Protein AF-A0A6I6MWJ4-F1 (afdb_monomer_lite)

Structure (mmCIF, N/CA/C/O backbone):
data_AF-A0A6I6MWJ4-F1
#
_entry.id   AF-A0A6I6MWJ4-F1
#
loop_
_atom_site.group_PDB
_atom_site.id
_atom_site.type_symbol
_atom_site.label_atom_id
_atom_site.label_alt_id
_atom_site.label_comp_id
_atom_site.label_asym_id
_atom_site.label_entity_id
_atom_site.label_seq_id
_atom_site.pdbx_PDB_ins_code
_atom_site.Cartn_x
_atom_site.Cartn_y
_atom_site.Cartn_z
_atom_site.occupancy
_atom_site.B_iso_or_equiv
_atom_site.auth_seq_id
_atom_site.auth_comp_id
_atom_site.auth_asym_id
_atom_site.auth_atom_id
_atom_site.pdbx_PDB_model_num
ATOM 1 N N . MET A 1 1 ? 14.927 8.716 -18.636 1.00 73.00 1 MET A N 1
ATOM 2 C CA . MET A 1 1 ? 14.806 9.466 -17.365 1.00 73.00 1 MET A CA 1
ATOM 3 C C . MET A 1 1 ? 13.409 9.232 -16.839 1.00 73.00 1 MET A C 1
ATOM 5 O O . MET A 1 1 ? 12.474 9.572 -17.544 1.00 73.00 1 MET A O 1
ATOM 9 N N . VAL A 1 2 ? 13.227 8.662 -15.643 1.00 84.75 2 VAL A N 1
ATOM 10 C CA . VAL A 1 2 ? 11.861 8.387 -15.170 1.00 84.75 2 VAL A CA 1
ATOM 11 C C . VAL A 1 2 ? 11.073 9.670 -14.893 1.00 84.75 2 VAL A C 1
ATOM 13 O O . VAL A 1 2 ? 11.580 10.610 -14.280 1.00 84.75 2 VAL A O 1
ATOM 16 N N . THR A 1 3 ? 9.834 9.711 -15.370 1.00 91.19 3 THR A N 1
ATOM 17 C CA . THR A 1 3 ? 8.901 10.824 -15.184 1.00 91.19 3 THR A CA 1
ATOM 18 C C . THR A 1 3 ? 8.075 10.645 -13.908 1.00 91.19 3 THR A C 1
ATOM 20 O O . THR A 1 3 ? 7.870 9.513 -13.474 1.00 91.19 3 THR A O 1
ATOM 23 N N . PRO A 1 4 ? 7.523 11.721 -13.323 1.00 95.06 4 PRO A N 1
ATOM 24 C CA . PRO A 1 4 ? 6.540 11.613 -12.244 1.00 95.06 4 PRO A CA 1
ATOM 25 C C . PRO A 1 4 ? 5.286 10.841 -12.668 1.00 95.06 4 PRO A C 1
ATOM 27 O O . PRO A 1 4 ? 4.930 10.839 -13.847 1.00 95.06 4 PRO A O 1
ATOM 30 N N . GLN A 1 5 ? 4.599 10.221 -11.705 1.00 95.81 5 GLN A N 1
ATOM 31 C CA . GLN A 1 5 ? 3.331 9.529 -11.951 1.00 95.81 5 GLN A CA 1
ATOM 32 C C . GLN A 1 5 ? 2.250 10.463 -12.517 1.00 95.81 5 GLN A C 1
ATOM 34 O O . GLN A 1 5 ? 2.212 11.658 -12.221 1.00 95.81 5 GLN A O 1
ATOM 39 N N . SER A 1 6 ? 1.336 9.892 -13.297 1.00 94.19 6 SER A N 1
ATOM 40 C CA . SER A 1 6 ? 0.247 10.618 -13.966 1.00 94.19 6 SER A CA 1
ATOM 41 C C . SER A 1 6 ? -0.902 11.023 -13.035 1.00 94.19 6 SER A C 1
ATOM 43 O O . SER A 1 6 ? -1.541 12.050 -13.257 1.00 94.19 6 SER A O 1
ATOM 45 N N . ALA A 1 7 ? -1.162 10.233 -11.993 1.00 96.00 7 ALA A N 1
ATOM 46 C CA . ALA A 1 7 ? -2.215 10.473 -11.012 1.00 96.00 7 ALA A CA 1
ATOM 47 C C . ALA A 1 7 ? -1.875 9.810 -9.673 1.00 96.00 7 A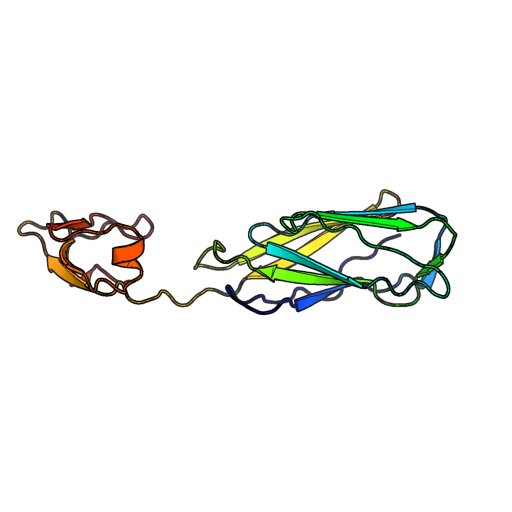LA A C 1
ATOM 49 O O . ALA A 1 7 ? -1.084 8.868 -9.626 1.00 96.00 7 ALA A O 1
ATOM 50 N N . VAL A 1 8 ? -2.492 10.290 -8.592 1.00 97.88 8 VAL A N 1
ATOM 51 C CA . VAL A 1 8 ? -2.413 9.698 -7.247 1.00 97.88 8 VAL A CA 1
ATOM 52 C C . VAL A 1 8 ? -3.710 8.920 -7.000 1.00 97.88 8 VAL A C 1
ATOM 54 O O . VAL A 1 8 ? -4.758 9.561 -6.921 1.00 97.88 8 VAL A O 1
ATOM 57 N N . PRO A 1 9 ? -3.691 7.576 -6.927 1.00 97.88 9 PRO A N 1
ATOM 58 C CA . PRO A 1 9 ? -4.905 6.803 -6.691 1.00 97.88 9 PRO A CA 1
ATOM 59 C C . PRO A 1 9 ? -5.294 6.795 -5.209 1.00 97.88 9 PRO A C 1
ATOM 61 O O . PRO A 1 9 ? -4.429 6.807 -4.332 1.00 97.88 9 PRO A O 1
ATOM 64 N N . ASP A 1 10 ? -6.595 6.691 -4.946 1.00 98.00 10 ASP A N 1
ATOM 65 C CA . ASP A 1 10 ? -7.143 6.454 -3.608 1.00 98.00 10 ASP A CA 1
ATOM 66 C C . ASP A 1 10 ? -7.285 4.952 -3.359 1.00 98.00 10 ASP A C 1
ATOM 68 O O . ASP A 1 10 ? -7.949 4.274 -4.135 1.00 98.00 10 ASP A O 1
ATOM 72 N N . LEU A 1 11 ? -6.693 4.411 -2.300 1.00 97.38 11 LEU A N 1
ATOM 73 C CA . LEU A 1 11 ? -6.720 2.997 -1.932 1.00 97.38 11 LEU A CA 1
ATOM 74 C C . LEU A 1 11 ? -7.662 2.765 -0.753 1.00 97.38 11 LEU A C 1
ATOM 76 O O . LEU A 1 11 ? -7.583 3.469 0.251 1.00 97.38 11 LEU A O 1
ATOM 80 N N . ASP A 1 12 ? -8.477 1.722 -0.850 1.00 94.12 12 ASP A N 1
ATOM 81 C CA . ASP A 1 12 ? -9.313 1.252 0.250 1.00 94.12 12 ASP A CA 1
ATOM 82 C C . ASP A 1 12 ? -8.507 0.287 1.139 1.00 94.12 12 ASP A C 1
ATOM 84 O O . ASP A 1 12 ? -7.708 -0.511 0.634 1.00 94.12 12 ASP A O 1
ATOM 88 N N . ALA A 1 13 ? -8.708 0.343 2.459 1.00 88.62 13 ALA A N 1
ATOM 89 C CA . ALA A 1 13 ? -8.036 -0.518 3.433 1.00 88.62 13 ALA A CA 1
ATOM 90 C C . ALA A 1 13 ? -9.065 -1.289 4.291 1.00 88.62 13 ALA A C 1
ATOM 92 O O . ALA A 1 13 ? -9.701 -0.683 5.153 1.00 88.62 13 ALA A O 1
ATOM 93 N N . PRO A 1 14 ? -9.235 -2.615 4.099 1.00 85.25 14 PRO A N 1
ATOM 94 C CA . PRO A 1 14 ? -8.678 -3.437 3.022 1.00 85.25 14 PRO A CA 1
ATOM 95 C C . PRO A 1 14 ? -9.365 -3.175 1.670 1.00 85.25 14 PRO A C 1
ATOM 97 O O . PRO A 1 14 ? -10.552 -2.865 1.611 1.00 85.25 14 PRO A O 1
ATOM 100 N N . GLY A 1 15 ? -8.636 -3.373 0.572 1.00 88.75 15 GLY A N 1
ATOM 101 C CA . GLY A 1 15 ? -9.147 -3.146 -0.779 1.00 88.75 15 GLY A CA 1
ATOM 102 C C . GLY A 1 15 ? -8.285 -3.784 -1.870 1.00 88.75 15 GLY A C 1
ATOM 103 O O . GLY A 1 15 ? -7.180 -4.267 -1.589 1.00 88.75 15 GLY A O 1
ATOM 104 N N . PRO A 1 16 ? -8.783 -3.825 -3.120 1.00 95.31 16 PRO A N 1
ATOM 105 C CA . PRO A 1 16 ? -8.006 -4.305 -4.255 1.00 95.31 16 PRO A CA 1
ATOM 106 C C . PRO A 1 16 ? -6.832 -3.363 -4.554 1.00 95.31 16 PRO A C 1
ATOM 108 O O . PRO A 1 16 ? -6.888 -2.165 -4.275 1.00 95.31 16 PRO A O 1
ATOM 111 N N . ALA A 1 17 ? -5.775 -3.903 -5.164 1.00 97.31 17 ALA A N 1
ATOM 112 C CA . ALA A 1 17 ? -4.672 -3.083 -5.645 1.00 97.31 17 ALA A CA 1
ATOM 113 C C . ALA A 1 17 ? -5.141 -2.135 -6.758 1.00 97.31 17 ALA A C 1
ATOM 115 O O . ALA A 1 17 ? -5.956 -2.520 -7.601 1.00 97.31 17 ALA A O 1
ATOM 116 N N . LYS A 1 18 ? -4.597 -0.916 -6.790 1.00 98.12 18 LYS A N 1
ATOM 117 C CA . LYS A 1 18 ? -4.850 0.060 -7.858 1.00 98.12 18 LYS A CA 1
ATOM 118 C C . LYS A 1 18 ? -3.554 0.402 -8.597 1.00 98.12 18 LYS A C 1
ATOM 120 O O . LYS A 1 18 ? -2.479 0.343 -7.993 1.00 98.12 18 LYS A O 1
ATOM 125 N N . PRO A 1 19 ? -3.642 0.715 -9.899 1.00 97.62 19 PRO A N 1
ATOM 126 C CA . PRO A 1 19 ? -2.477 1.057 -10.699 1.00 97.62 19 PRO A CA 1
ATOM 127 C C . PRO A 1 19 ? -1.959 2.457 -10.352 1.00 97.62 19 PRO A C 1
ATOM 129 O O . PRO A 1 19 ? -2.734 3.396 -10.167 1.00 97.62 19 PRO A O 1
ATOM 132 N N . VAL A 1 20 ? -0.637 2.595 -10.320 1.00 97.69 20 VAL A N 1
ATOM 133 C CA . VAL A 1 20 ? 0.076 3.872 -10.373 1.00 97.69 20 VAL A CA 1
ATOM 134 C C . VAL A 1 20 ? 0.890 3.892 -11.660 1.00 97.69 20 VAL A C 1
ATOM 136 O O . VAL A 1 20 ? 1.838 3.117 -11.813 1.00 97.69 20 VAL A O 1
ATOM 139 N N . ASP A 1 21 ? 0.494 4.764 -12.584 1.00 96.38 21 ASP A N 1
ATOM 140 C CA . ASP A 1 21 ? 1.066 4.830 -13.926 1.00 96.38 21 ASP A CA 1
ATOM 141 C C . ASP A 1 21 ? 2.117 5.930 -14.046 1.00 96.38 21 ASP A C 1
ATOM 143 O O . ASP A 1 21 ? 1.840 7.115 -13.822 1.00 96.38 21 ASP A O 1
ATOM 147 N N . PHE A 1 22 ? 3.304 5.532 -14.493 1.00 94.94 22 PHE A N 1
ATOM 148 C CA . PHE A 1 22 ? 4.407 6.410 -14.859 1.00 94.94 22 PHE A CA 1
ATOM 149 C C . PHE A 1 22 ? 4.433 6.557 -16.388 1.00 94.94 22 PHE A C 1
ATOM 151 O O . PHE A 1 22 ? 4.647 5.559 -17.087 1.00 94.94 22 PHE A O 1
ATOM 158 N N . PRO A 1 23 ? 4.160 7.761 -16.927 1.00 94.31 23 PRO A N 1
ATOM 159 C CA . PRO A 1 23 ? 4.054 7.980 -18.362 1.00 94.31 23 PRO A CA 1
ATOM 160 C C . PRO A 1 23 ? 5.409 7.808 -19.067 1.00 94.31 23 PRO A C 1
ATOM 162 O O . PRO A 1 23 ? 6.438 8.138 -18.501 1.00 94.31 23 PRO A O 1
ATOM 165 N N . PRO A 1 24 ? 5.430 7.322 -20.315 1.00 91.81 24 PRO A N 1
ATOM 166 C CA . PRO A 1 24 ? 6.672 7.151 -21.063 1.00 91.81 24 PRO A CA 1
ATOM 167 C C . PRO A 1 24 ? 7.336 8.486 -21.420 1.00 91.81 24 PRO A C 1
ATOM 169 O O . PRO A 1 24 ? 6.643 9.455 -21.734 1.00 91.81 24 PRO A O 1
ATOM 172 N N . ASP A 1 25 ? 8.670 8.512 -21.481 1.00 90.38 25 ASP A N 1
ATOM 173 C CA . ASP A 1 25 ? 9.444 9.667 -21.969 1.00 90.38 25 ASP A CA 1
ATOM 174 C C . ASP A 1 25 ? 9.706 9.646 -23.491 1.00 90.38 25 ASP A C 1
ATOM 176 O O . ASP A 1 25 ? 10.232 10.617 -24.036 1.00 90.38 25 ASP A O 1
ATOM 180 N N . GLN A 1 26 ? 9.287 8.580 -24.189 1.00 90.50 26 GLN A N 1
ATOM 181 C CA . GLN A 1 26 ? 9.455 8.373 -25.636 1.00 90.50 26 GLN A CA 1
ATOM 182 C C . GLN A 1 26 ? 10.923 8.286 -26.088 1.00 90.50 26 GLN A C 1
ATOM 184 O O . GLN A 1 26 ? 11.229 8.538 -27.258 1.00 90.50 26 GLN A O 1
ATOM 189 N N . GLN A 1 27 ? 11.839 7.916 -25.191 1.00 88.56 27 GLN A N 1
ATOM 190 C CA . GLN A 1 27 ? 13.268 7.823 -25.485 1.00 88.56 27 GLN A CA 1
ATOM 191 C C . GLN A 1 27 ? 13.786 6.378 -25.498 1.00 88.56 27 GLN A C 1
ATOM 193 O O . GLN A 1 27 ? 13.110 5.416 -25.115 1.00 88.56 27 GLN A O 1
ATOM 198 N N . TRP A 1 28 ? 15.000 6.227 -26.035 1.00 87.75 28 TRP A N 1
ATOM 199 C CA . TRP A 1 28 ? 15.776 4.993 -25.963 1.00 87.75 28 TRP A CA 1
ATOM 200 C C . TRP A 1 28 ? 16.694 5.032 -24.744 1.00 87.75 28 TRP A C 1
ATOM 202 O O . TRP A 1 28 ? 17.411 6.009 -24.533 1.00 87.75 28 TRP A O 1
ATOM 212 N N . HIS A 1 29 ? 16.722 3.928 -24.010 1.00 86.31 29 HIS A N 1
ATOM 213 C CA . HIS A 1 29 ? 17.480 3.752 -22.781 1.00 86.31 29 HIS A CA 1
ATOM 214 C C . HIS A 1 29 ? 18.440 2.576 -22.901 1.00 86.31 29 HIS A C 1
ATOM 216 O O . HIS A 1 29 ? 18.202 1.619 -23.643 1.00 86.31 29 HIS A O 1
ATOM 222 N N . GLY A 1 30 ? 19.549 2.656 -22.169 1.00 84.81 30 GLY A N 1
ATOM 223 C CA . GLY A 1 30 ? 20.484 1.546 -22.016 1.00 84.81 30 GLY A CA 1
ATOM 224 C C . GLY A 1 30 ? 19.961 0.473 -21.051 1.00 84.81 30 GLY A C 1
ATOM 225 O O . GLY A 1 30 ? 18.884 0.625 -20.475 1.00 84.81 30 GLY A O 1
ATOM 226 N N . PRO A 1 31 ? 20.724 -0.612 -20.844 1.00 85.94 31 PRO A N 1
ATOM 227 C CA . PRO A 1 31 ? 20.454 -1.535 -19.749 1.00 85.94 31 PRO A CA 1
ATOM 228 C C . PRO A 1 31 ? 20.513 -0.800 -18.406 1.00 85.94 31 PRO A C 1
ATOM 230 O O . PRO A 1 31 ? 21.222 0.198 -18.250 1.00 85.94 31 PRO A O 1
ATOM 233 N N . GLY A 1 32 ? 19.793 -1.307 -17.413 1.00 86.38 32 GLY A N 1
ATOM 234 C CA . GLY A 1 32 ? 19.694 -0.633 -16.130 1.00 86.38 32 GLY A CA 1
ATOM 235 C C . GLY A 1 32 ? 18.889 -1.407 -15.105 1.00 86.38 32 GLY A C 1
ATOM 236 O O . GLY A 1 32 ? 18.383 -2.495 -15.361 1.00 86.38 32 GLY A O 1
ATOM 237 N N . LYS A 1 33 ? 18.773 -0.813 -13.923 1.00 89.31 33 LYS A N 1
ATOM 238 C CA . LYS A 1 33 ? 17.993 -1.351 -12.817 1.00 89.31 33 LYS A CA 1
ATOM 239 C C . LYS A 1 33 ? 16.980 -0.318 -12.371 1.00 89.31 33 LYS A C 1
ATOM 241 O O . LYS A 1 33 ? 17.322 0.858 -12.226 1.00 89.31 33 LYS A O 1
ATOM 246 N N . VAL A 1 34 ? 15.765 -0.780 -12.109 1.00 92.00 34 VAL A N 1
ATOM 247 C CA . VAL A 1 34 ? 14.739 0.025 -11.454 1.00 92.00 34 VAL A CA 1
ATOM 248 C C . VAL A 1 34 ? 14.446 -0.553 -10.088 1.00 92.00 34 VAL A C 1
ATOM 250 O O . VAL A 1 34 ? 14.315 -1.766 -9.918 1.00 92.00 34 VAL A O 1
ATOM 253 N N . THR A 1 35 ? 14.374 0.331 -9.101 1.00 95.81 35 THR A N 1
ATOM 254 C CA . THR A 1 35 ? 14.051 -0.015 -7.720 1.00 95.81 35 THR A CA 1
ATOM 255 C C . THR A 1 35 ? 12.836 0.772 -7.277 1.00 95.81 35 THR A C 1
ATOM 257 O O . THR A 1 35 ? 12.802 1.992 -7.425 1.00 95.81 35 THR A O 1
ATOM 260 N N . ILE A 1 36 ? 11.863 0.077 -6.707 1.00 97.62 36 ILE A N 1
ATOM 261 C CA . ILE A 1 36 ? 10.595 0.632 -6.252 1.00 97.62 36 ILE A CA 1
ATOM 262 C C . ILE A 1 36 ? 10.488 0.369 -4.752 1.00 97.62 36 ILE A C 1
ATOM 264 O O . ILE A 1 36 ? 10.763 -0.743 -4.294 1.00 97.62 36 ILE A O 1
ATOM 268 N N . ARG A 1 37 ? 10.086 1.382 -3.989 1.00 98.62 37 ARG A N 1
ATOM 269 C CA . ARG A 1 37 ? 9.714 1.282 -2.577 1.00 98.62 37 ARG A CA 1
ATOM 270 C C . ARG A 1 37 ? 8.242 1.625 -2.440 1.00 98.62 37 ARG A C 1
ATOM 272 O O . ARG A 1 37 ? 7.822 2.683 -2.907 1.00 98.62 37 ARG A O 1
ATOM 279 N N . ALA A 1 38 ? 7.484 0.738 -1.810 1.00 98.06 38 ALA A N 1
ATOM 280 C CA . ALA A 1 38 ? 6.072 0.963 -1.550 1.00 98.06 38 ALA A CA 1
ATOM 281 C C . ALA A 1 38 ? 5.881 2.162 -0.596 1.00 98.06 38 ALA A C 1
ATOM 283 O O . ALA A 1 38 ? 6.710 2.362 0.299 1.00 98.06 38 ALA A O 1
ATOM 284 N N . PRO A 1 39 ? 4.803 2.950 -0.749 1.00 98.19 39 PRO A N 1
ATOM 285 C CA . PRO A 1 39 ? 4.355 3.877 0.285 1.00 98.19 39 PRO A CA 1
ATOM 286 C C . PRO A 1 39 ? 4.146 3.178 1.633 1.00 98.19 39 PRO A C 1
ATOM 288 O O . PRO A 1 39 ? 3.818 1.989 1.688 1.00 98.19 39 PRO A O 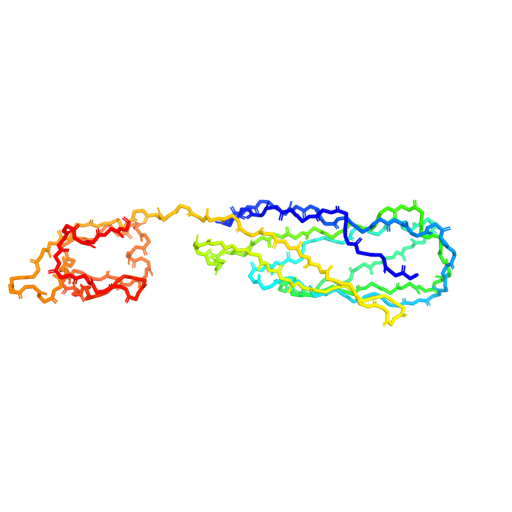1
ATOM 291 N N . GLN A 1 40 ? 4.273 3.924 2.730 1.00 96.56 40 GLN A N 1
ATOM 292 C CA . GLN A 1 40 ? 3.961 3.400 4.061 1.00 96.56 40 GLN A CA 1
ATOM 293 C C . GLN A 1 40 ? 2.515 2.870 4.123 1.00 96.56 40 GLN A C 1
ATOM 295 O O . GLN A 1 40 ? 1.623 3.441 3.499 1.00 96.56 40 GLN A O 1
ATOM 300 N N . TYR A 1 41 ? 2.297 1.784 4.875 1.00 96.56 41 TYR A N 1
ATOM 301 C CA . TYR A 1 41 ? 1.006 1.084 5.001 1.00 96.56 41 TYR A CA 1
ATOM 302 C C . TYR A 1 41 ? 0.462 0.486 3.699 1.00 96.56 41 TYR A C 1
ATOM 304 O O . TYR A 1 41 ? -0.737 0.234 3.570 1.00 96.56 41 TYR A O 1
ATOM 312 N N . THR A 1 42 ? 1.330 0.241 2.722 1.00 97.88 42 THR A N 1
ATOM 313 C CA . THR A 1 42 ? 0.947 -0.394 1.462 1.00 97.88 42 THR A CA 1
ATOM 314 C C . THR A 1 42 ? 1.896 -1.522 1.091 1.00 97.88 42 THR A C 1
ATOM 316 O O . THR A 1 42 ? 2.943 -1.711 1.715 1.00 97.88 42 THR A O 1
ATOM 319 N N . ARG A 1 43 ? 1.524 -2.277 0.059 1.00 98.00 43 ARG A N 1
ATOM 320 C CA . ARG A 1 43 ? 2.361 -3.300 -0.561 1.00 98.00 43 ARG A CA 1
ATOM 321 C C . ARG A 1 43 ? 2.226 -3.260 -2.076 1.00 98.00 43 ARG A C 1
ATOM 323 O O . ARG A 1 43 ? 1.131 -3.070 -2.615 1.00 98.00 43 ARG A O 1
ATOM 330 N N . ILE A 1 44 ? 3.340 -3.482 -2.758 1.00 98.19 44 ILE A N 1
ATOM 331 C CA . ILE A 1 44 ? 3.386 -3.719 -4.197 1.00 98.19 44 ILE A CA 1
ATOM 332 C C . ILE A 1 44 ? 2.922 -5.151 -4.440 1.00 98.19 44 ILE A C 1
ATOM 334 O O . ILE A 1 44 ? 3.422 -6.093 -3.831 1.00 98.19 44 ILE A O 1
ATOM 338 N N . THR A 1 45 ? 1.953 -5.306 -5.332 1.00 97.00 45 THR A N 1
ATOM 339 C CA . THR A 1 45 ? 1.357 -6.610 -5.664 1.00 97.00 45 THR A CA 1
ATOM 340 C C . THR A 1 45 ? 1.766 -7.094 -7.047 1.00 97.00 45 THR A C 1
ATOM 342 O O . THR A 1 45 ? 1.862 -8.295 -7.279 1.00 97.00 45 THR A O 1
ATOM 345 N N . GLN A 1 46 ? 2.042 -6.158 -7.953 1.00 95.50 46 GLN A N 1
ATOM 346 C CA . GLN A 1 46 ? 2.429 -6.433 -9.326 1.00 95.50 46 GLN A CA 1
ATOM 347 C C . GLN A 1 46 ? 3.184 -5.229 -9.890 1.00 95.50 46 GLN A C 1
ATOM 349 O O . GLN A 1 46 ? 2.911 -4.080 -9.534 1.00 95.50 46 GLN A O 1
ATOM 354 N N . VAL A 1 47 ? 4.132 -5.502 -10.781 1.00 93.94 47 VAL A N 1
ATOM 355 C CA . VAL A 1 47 ? 4.834 -4.487 -11.566 1.00 93.94 47 VAL A CA 1
ATOM 356 C C . VAL A 1 47 ? 4.706 -4.889 -13.024 1.00 93.94 47 VAL A C 1
ATOM 358 O O . VAL A 1 47 ? 5.265 -5.902 -13.443 1.00 93.94 47 VAL A O 1
ATOM 361 N N . ASP A 1 48 ? 3.960 -4.096 -13.784 1.00 89.69 48 ASP A N 1
ATOM 362 C CA . ASP A 1 48 ? 3.731 -4.330 -15.202 1.00 89.69 48 ASP A CA 1
ATOM 363 C C . ASP A 1 48 ? 4.705 -3.509 -16.028 1.00 89.69 48 ASP A C 1
ATOM 365 O O . ASP A 1 48 ? 4.549 -2.305 -16.257 1.00 89.69 48 ASP A O 1
ATOM 369 N N . TRP A 1 49 ? 5.720 -4.212 -16.513 1.00 81.25 49 TRP A N 1
ATOM 370 C CA . TRP A 1 49 ? 6.694 -3.681 -17.444 1.00 81.25 49 TRP A CA 1
ATOM 371 C C . TRP A 1 49 ? 6.444 -4.198 -18.845 1.00 81.25 49 TRP A C 1
ATOM 373 O O . TRP A 1 49 ? 6.727 -5.345 -19.192 1.00 81.25 49 TRP A O 1
ATOM 383 N N . ARG A 1 50 ? 5.931 -3.306 -19.690 1.00 73.31 50 ARG A N 1
ATOM 384 C CA . ARG A 1 50 ? 5.752 -3.573 -21.114 1.00 73.31 50 ARG A CA 1
ATOM 385 C C . ARG A 1 50 ? 7.073 -3.386 -21.858 1.00 73.31 50 ARG A C 1
ATOM 387 O O . ARG A 1 50 ? 7.263 -2.410 -22.579 1.00 73.31 50 ARG A O 1
ATOM 394 N N . CYS A 1 51 ? 7.981 -4.342 -21.689 1.00 66.25 51 CYS A N 1
ATOM 395 C CA . CYS A 1 51 ? 9.197 -4.452 -22.490 1.00 66.25 51 CYS A CA 1
ATOM 396 C C . CYS A 1 51 ? 8.889 -5.149 -23.825 1.00 66.25 51 CYS A C 1
ATOM 398 O O . CYS A 1 51 ? 8.371 -6.266 -23.856 1.00 66.25 51 CYS A O 1
ATOM 400 N N . ARG A 1 52 ? 9.203 -4.516 -24.962 1.00 60.28 52 ARG A N 1
ATOM 401 C CA . ARG A 1 52 ? 8.998 -5.135 -26.282 1.00 60.28 52 ARG A CA 1
ATOM 402 C C . ARG A 1 52 ? 10.042 -6.232 -26.518 1.00 60.28 52 ARG A C 1
ATOM 404 O O . ARG A 1 52 ? 11.219 -5.929 -26.657 1.00 60.28 52 ARG A O 1
ATOM 411 N N . GLY A 1 53 ? 9.602 -7.487 -26.632 1.00 55.44 53 GLY A N 1
ATOM 412 C CA . GLY A 1 53 ? 10.442 -8.602 -27.103 1.00 55.44 53 GLY A CA 1
ATOM 413 C C . GLY A 1 53 ? 11.536 -9.074 -26.136 1.00 55.44 53 GLY A C 1
ATOM 414 O O . GLY A 1 53 ? 12.370 -9.880 -26.535 1.00 55.44 53 GLY A O 1
ATOM 415 N N . LEU A 1 54 ? 11.531 -8.602 -24.884 1.00 61.31 54 LEU A N 1
ATOM 416 C CA . LEU A 1 54 ? 12.459 -9.008 -23.827 1.00 61.31 54 LEU A CA 1
ATOM 417 C C . LEU A 1 54 ? 11.675 -9.383 -22.567 1.00 61.31 54 LEU A C 1
ATOM 419 O O . LEU A 1 54 ? 10.689 -8.728 -22.228 1.00 61.31 54 LEU A O 1
ATOM 423 N N . ALA A 1 55 ? 12.130 -10.418 -21.862 1.00 61.78 55 ALA A N 1
ATOM 424 C CA . ALA A 1 55 ? 11.645 -10.710 -20.522 1.00 61.78 55 ALA A CA 1
ATOM 425 C C . ALA A 1 55 ? 12.244 -9.684 -19.552 1.00 61.78 55 ALA A C 1
ATOM 427 O O . ALA A 1 55 ? 13.462 -9.613 -19.403 1.00 61.78 55 ALA A O 1
ATOM 428 N N . CYS A 1 56 ? 11.387 -8.909 -18.893 1.00 71.88 56 CYS A N 1
ATOM 429 C CA . CYS A 1 56 ? 11.778 -7.998 -17.824 1.00 71.88 56 CYS A CA 1
ATOM 430 C C . CYS A 1 56 ? 11.145 -8.458 -16.501 1.00 71.88 56 CYS A C 1
ATOM 432 O O . CYS A 1 56 ? 10.126 -7.902 -16.085 1.00 71.88 56 CYS A O 1
ATOM 434 N N . PRO A 1 57 ? 11.667 -9.528 -15.877 1.00 76.56 57 PRO A N 1
ATOM 435 C CA . PRO A 1 57 ? 11.068 -10.078 -14.672 1.00 76.56 57 PRO A CA 1
ATOM 436 C C . PRO A 1 57 ? 11.242 -9.108 -13.502 1.00 76.56 57 PRO A C 1
ATOM 438 O O . PRO A 1 57 ? 12.363 -8.741 -13.147 1.00 76.56 57 PRO A O 1
ATOM 441 N N . ALA A 1 58 ? 10.127 -8.715 -12.892 1.00 88.75 58 ALA A N 1
ATOM 442 C CA . ALA A 1 58 ? 10.131 -7.993 -11.631 1.00 88.75 58 ALA A CA 1
ATOM 443 C C . ALA A 1 58 ? 10.256 -8.980 -10.467 1.00 88.75 58 ALA A C 1
ATOM 445 O O . ALA A 1 58 ? 9.512 -9.956 -10.385 1.00 88.75 58 ALA A O 1
ATOM 446 N N . ALA A 1 59 ? 11.177 -8.707 -9.550 1.00 94.50 59 ALA A N 1
ATOM 447 C CA . ALA A 1 59 ? 11.259 -9.376 -8.262 1.00 94.50 59 ALA A CA 1
ATOM 448 C C . ALA A 1 59 ? 10.604 -8.480 -7.211 1.00 94.50 59 ALA A C 1
ATOM 450 O O . ALA A 1 59 ? 11.083 -7.378 -6.951 1.00 94.50 59 ALA A O 1
ATOM 451 N N . ILE A 1 60 ? 9.505 -8.943 -6.622 1.00 97.06 60 ILE A N 1
ATOM 452 C CA . ILE A 1 60 ? 8.803 -8.252 -5.538 1.00 97.06 60 ILE A CA 1
ATOM 453 C C . ILE A 1 60 ? 9.206 -8.928 -4.225 1.00 97.06 60 ILE A C 1
ATOM 455 O O . ILE A 1 60 ? 9.234 -10.158 -4.145 1.00 97.06 60 ILE A O 1
ATOM 459 N N . ALA A 1 61 ? 9.553 -8.138 -3.210 1.00 97.56 61 ALA A N 1
ATOM 460 C CA . ALA A 1 61 ? 9.829 -8.657 -1.874 1.00 97.56 61 ALA A CA 1
ATOM 461 C C . ALA A 1 61 ? 8.602 -9.404 -1.324 1.00 97.56 61 ALA A C 1
ATOM 463 O O . ALA A 1 61 ? 7.469 -9.061 -1.648 1.00 97.56 61 ALA A O 1
ATOM 464 N N . ALA A 1 62 ? 8.808 -10.411 -0.473 1.00 96.50 62 ALA A N 1
ATOM 465 C CA . ALA A 1 62 ? 7.711 -11.239 0.040 1.00 96.50 62 ALA A CA 1
ATOM 466 C C . ALA A 1 62 ? 6.636 -10.434 0.803 1.00 96.50 62 ALA A C 1
ATOM 468 O O . ALA A 1 62 ? 5.468 -10.809 0.798 1.00 96.50 62 ALA A O 1
ATOM 469 N N . ASP A 1 63 ? 7.026 -9.322 1.429 1.00 95.56 63 ASP A N 1
ATOM 470 C CA . ASP A 1 63 ? 6.137 -8.380 2.120 1.00 95.56 63 ASP A CA 1
ATOM 471 C C . ASP A 1 63 ? 5.569 -7.279 1.197 1.00 95.56 63 ASP A C 1
ATOM 473 O O . ASP A 1 63 ? 4.771 -6.450 1.629 1.00 95.56 63 ASP A O 1
ATOM 477 N N . GLY A 1 64 ? 5.988 -7.244 -0.071 1.00 97.25 64 GLY A N 1
ATOM 478 C CA . GLY A 1 64 ? 5.637 -6.217 -1.050 1.00 97.25 64 GLY A CA 1
ATOM 479 C C . GLY A 1 64 ? 6.179 -4.820 -0.732 1.00 97.25 64 GLY A C 1
ATOM 480 O O . GLY A 1 64 ? 5.776 -3.857 -1.383 1.00 97.25 64 GLY A O 1
ATOM 481 N N . SER A 1 65 ? 7.098 -4.677 0.228 1.00 97.94 65 SER A N 1
ATOM 482 C CA . SER A 1 65 ? 7.689 -3.383 0.612 1.00 97.94 65 SER A CA 1
ATOM 483 C C . SER A 1 65 ? 8.560 -2.774 -0.490 1.00 97.94 65 SER A C 1
ATOM 485 O O . SER A 1 65 ? 8.786 -1.561 -0.540 1.00 97.94 65 SER A O 1
ATOM 487 N N . SER A 1 66 ? 9.071 -3.618 -1.384 1.00 98.06 66 SER A N 1
ATOM 488 C CA . SER A 1 66 ? 9.922 -3.208 -2.489 1.00 98.06 66 SER A CA 1
ATOM 489 C C . SER A 1 66 ? 9.784 -4.128 -3.692 1.00 98.06 66 SER A C 1
ATOM 491 O O . SER A 1 66 ? 9.381 -5.287 -3.578 1.00 98.06 66 SER A O 1
ATOM 493 N N . ALA A 1 67 ? 10.146 -3.595 -4.854 1.00 97.25 67 ALA A N 1
ATOM 494 C CA . ALA A 1 67 ? 10.309 -4.368 -6.069 1.00 97.25 67 ALA A CA 1
ATOM 495 C C . ALA A 1 67 ? 11.555 -3.908 -6.823 1.00 97.25 67 ALA A C 1
ATOM 497 O O . ALA A 1 67 ? 11.923 -2.730 -6.798 1.00 97.25 67 ALA A O 1
ATOM 498 N N . THR A 1 68 ? 12.209 -4.835 -7.505 1.00 95.00 68 THR A N 1
ATOM 499 C CA . THR A 1 68 ? 13.329 -4.541 -8.392 1.00 95.00 68 THR A CA 1
ATOM 500 C C . THR A 1 68 ? 13.091 -5.158 -9.740 1.00 95.00 68 THR A C 1
ATOM 502 O O . THR A 1 68 ? 12.585 -6.276 -9.831 1.00 95.00 68 THR A O 1
ATOM 505 N N . VAL A 1 69 ? 13.508 -4.459 -10.781 1.00 90.88 69 VAL A N 1
ATOM 506 C CA . VAL A 1 69 ? 13.422 -4.993 -12.126 1.00 90.88 69 VAL A CA 1
ATOM 507 C C . VAL A 1 69 ? 14.724 -4.690 -12.858 1.00 90.88 69 VAL A C 1
ATOM 509 O O . VAL A 1 69 ? 15.178 -3.542 -12.905 1.00 90.88 69 VAL A O 1
ATOM 512 N N . ASP A 1 70 ? 15.348 -5.747 -13.371 1.00 87.56 70 ASP A N 1
ATOM 513 C CA . ASP A 1 70 ? 16.651 -5.691 -14.026 1.00 87.56 70 ASP A CA 1
ATOM 514 C C . ASP A 1 70 ? 16.472 -5.751 -15.547 1.00 87.56 70 ASP A C 1
ATOM 516 O O . ASP A 1 70 ? 15.975 -6.734 -16.101 1.00 87.56 70 ASP A O 1
ATOM 520 N N . ILE A 1 71 ? 16.898 -4.693 -16.234 1.00 84.00 71 ILE A N 1
ATOM 521 C CA . ILE A 1 71 ? 16.834 -4.561 -17.688 1.00 84.00 71 ILE A CA 1
ATOM 522 C C . ILE A 1 71 ? 18.206 -4.903 -18.266 1.00 84.00 71 ILE A C 1
ATOM 524 O O . ILE A 1 71 ? 19.161 -4.138 -18.146 1.00 84.00 71 ILE A O 1
ATOM 528 N N . GLN A 1 72 ? 18.298 -6.058 -18.919 1.00 79.81 72 GLN A N 1
ATOM 529 C CA . GLN A 1 72 ? 19.563 -6.597 -19.435 1.00 79.81 72 GLN A CA 1
ATOM 530 C C . GLN A 1 72 ? 19.983 -6.005 -20.795 1.00 79.81 72 GLN A C 1
ATOM 532 O O . GLN A 1 72 ? 21.132 -6.157 -21.201 1.00 79.81 72 GLN A O 1
ATOM 537 N N . GLY A 1 73 ? 19.079 -5.326 -21.509 1.00 80.31 73 GLY A N 1
ATOM 538 C CA . GLY A 1 73 ? 19.331 -4.743 -22.832 1.00 80.31 73 GLY A CA 1
ATOM 539 C C . GLY A 1 73 ? 18.750 -3.338 -22.976 1.00 80.31 73 GLY A C 1
ATOM 540 O O . GLY A 1 73 ? 18.003 -2.878 -22.120 1.00 80.31 73 GLY A O 1
ATOM 541 N N . GLY A 1 74 ? 19.091 -2.645 -24.063 1.00 80.94 74 GLY A N 1
ATOM 542 C CA . GLY A 1 74 ? 18.474 -1.350 -24.344 1.00 80.94 74 GLY A CA 1
ATOM 543 C C . GLY A 1 74 ? 16.976 -1.483 -24.638 1.00 80.94 74 GLY A C 1
ATOM 544 O O . GLY A 1 74 ? 16.527 -2.510 -25.155 1.00 80.94 74 GLY A O 1
ATOM 545 N N . TYR A 1 75 ? 16.204 -0.454 -24.298 1.00 81.06 75 TYR A N 1
ATOM 546 C CA . TYR A 1 75 ? 14.748 -0.460 -24.424 1.00 81.06 75 TYR A CA 1
ATOM 547 C C . TYR A 1 75 ? 14.204 0.907 -24.843 1.00 81.06 75 TYR A C 1
ATOM 549 O O . TYR A 1 75 ? 14.768 1.948 -24.519 1.00 81.06 75 TYR A O 1
ATOM 557 N N . SER A 1 76 ? 13.071 0.900 -25.548 1.00 85.56 76 SER A N 1
ATOM 558 C CA . SER A 1 76 ? 12.277 2.107 -25.794 1.00 85.56 76 SER A CA 1
ATOM 559 C C . SER A 1 76 ? 11.198 2.228 -24.729 1.00 85.56 76 SER A C 1
ATOM 561 O O . SER A 1 76 ? 10.336 1.346 -24.631 1.00 85.56 76 SER A O 1
ATOM 563 N N . TRP A 1 77 ? 11.191 3.324 -23.976 1.00 87.06 77 TRP A N 1
ATOM 564 C CA . TRP A 1 77 ? 10.110 3.592 -23.036 1.00 87.06 77 TRP A CA 1
ATOM 565 C C . TRP A 1 77 ? 8.979 4.347 -23.734 1.00 87.06 77 TRP A C 1
ATOM 567 O O . TRP A 1 77 ? 8.939 5.571 -23.772 1.00 87.06 77 TRP A O 1
ATOM 577 N N . ILE A 1 78 ? 8.073 3.588 -24.353 1.00 87.69 78 ILE A N 1
ATOM 578 C CA . ILE A 1 78 ? 6.965 4.123 -25.172 1.00 87.69 78 ILE A CA 1
ATOM 579 C C . ILE A 1 78 ? 5.577 3.772 -24.624 1.00 87.69 78 ILE A C 1
ATOM 581 O O . ILE A 1 78 ? 4.573 4.291 -25.106 1.00 87.69 78 ILE A O 1
ATOM 585 N N . TRP A 1 79 ? 5.520 2.906 -23.609 1.00 87.19 79 TRP A N 1
ATOM 586 C CA . TRP A 1 79 ? 4.307 2.536 -22.882 1.00 87.19 79 TRP A CA 1
ATOM 587 C C . TRP A 1 79 ? 4.446 2.938 -21.416 1.00 87.19 79 TRP A C 1
ATOM 589 O O . TRP A 1 79 ? 5.561 2.864 -20.895 1.00 87.19 79 TRP A O 1
ATOM 599 N N . PRO A 1 80 ? 3.347 3.298 -20.734 1.00 90.75 80 PRO A N 1
ATOM 600 C CA . PRO A 1 80 ? 3.388 3.529 -19.301 1.00 90.75 80 PRO A CA 1
ATOM 601 C C . PRO A 1 80 ? 3.956 2.325 -18.553 1.00 90.75 80 PRO A C 1
ATOM 603 O O . PRO A 1 80 ? 3.710 1.170 -18.919 1.00 90.75 80 PRO A O 1
ATOM 606 N N . TRP A 1 81 ? 4.721 2.611 -17.509 1.00 91.50 81 TRP A N 1
ATOM 607 C CA . TRP A 1 81 ? 5.055 1.617 -16.499 1.00 91.50 81 TRP A CA 1
ATOM 608 C C . TRP A 1 81 ? 4.013 1.675 -15.397 1.00 91.50 81 TRP A C 1
ATOM 610 O O . TRP A 1 81 ? 3.731 2.757 -14.887 1.00 91.50 81 TRP A O 1
ATOM 620 N N . THR A 1 82 ? 3.480 0.520 -15.013 1.00 94.25 82 THR A N 1
ATOM 621 C CA . THR A 1 82 ? 2.396 0.446 -14.031 1.00 94.25 82 THR A CA 1
ATOM 622 C C . THR A 1 82 ? 2.853 -0.326 -12.801 1.00 94.25 82 THR A C 1
ATOM 624 O O . THR A 1 82 ? 3.328 -1.459 -12.903 1.00 94.25 82 THR A O 1
ATOM 627 N N . VAL A 1 83 ? 2.688 0.274 -11.624 1.00 96.44 83 VAL A N 1
ATOM 628 C CA . VAL A 1 83 ? 2.907 -0.380 -10.327 1.00 96.44 83 VAL A CA 1
ATOM 629 C C . VAL A 1 83 ? 1.556 -0.556 -9.647 1.00 96.44 83 VAL A C 1
ATOM 631 O O . VAL A 1 83 ? 0.857 0.426 -9.421 1.00 96.44 83 VAL A O 1
ATOM 634 N N . TYR A 1 84 ? 1.177 -1.785 -9.301 1.00 97.75 84 TYR A N 1
ATOM 635 C CA . TYR A 1 84 ? -0.074 -2.048 -8.587 1.00 97.75 84 TYR A CA 1
ATOM 636 C C . TYR A 1 84 ? 0.172 -2.067 -7.086 1.00 97.75 84 TYR A C 1
ATOM 638 O O . TYR A 1 84 ? 0.897 -2.926 -6.570 1.00 97.75 84 TYR A O 1
ATOM 646 N N . VAL A 1 85 ? -0.472 -1.141 -6.384 1.00 98.19 85 VAL A N 1
ATOM 647 C CA . VAL A 1 85 ? -0.304 -0.926 -4.946 1.00 98.19 85 VAL A CA 1
ATOM 648 C C . VAL A 1 85 ? -1.624 -1.200 -4.235 1.00 98.19 85 VAL A C 1
ATOM 650 O O . VAL A 1 85 ? -2.671 -0.720 -4.665 1.00 98.19 85 VAL A O 1
ATOM 653 N N . ALA A 1 86 ? -1.583 -1.968 -3.148 1.00 98.06 86 ALA A N 1
ATOM 654 C CA . ALA A 1 86 ? -2.720 -2.189 -2.257 1.00 98.06 86 ALA A CA 1
ATOM 655 C C . ALA A 1 86 ? -2.407 -1.650 -0.860 1.00 98.06 86 ALA A C 1
ATOM 657 O O . ALA A 1 86 ? -1.286 -1.821 -0.377 1.00 98.06 86 ALA A O 1
ATOM 658 N N . ALA A 1 87 ? -3.396 -1.055 -0.192 1.00 97.06 87 ALA A N 1
ATOM 659 C CA . ALA A 1 87 ? -3.266 -0.712 1.218 1.00 97.06 87 ALA A CA 1
ATOM 660 C C . ALA A 1 87 ? -3.242 -1.989 2.074 1.00 97.06 87 ALA A C 1
ATOM 662 O O . ALA A 1 87 ? -3.880 -3.003 1.755 1.00 97.06 87 ALA A O 1
ATOM 663 N N . ASN A 1 88 ? -2.463 -1.955 3.146 1.00 94.62 88 ASN A N 1
ATOM 664 C CA . ASN A 1 88 ? -2.387 -3.026 4.127 1.00 94.62 88 ASN A CA 1
ATOM 665 C C . ASN A 1 88 ? -3.526 -2.896 5.145 1.00 94.62 88 ASN A C 1
ATOM 667 O O . ASN A 1 88 ? -4.156 -1.849 5.279 1.00 94.62 88 ASN A O 1
ATOM 671 N N . THR A 1 89 ? -3.813 -3.982 5.859 1.00 89.06 89 THR A N 1
ATOM 672 C CA . THR A 1 89 ? -4.886 -4.021 6.866 1.00 89.06 89 THR A CA 1
ATOM 673 C C . THR A 1 89 ? -4.584 -3.184 8.108 1.00 89.06 89 THR A C 1
ATOM 675 O O . THR A 1 89 ? -5.495 -2.889 8.869 1.00 89.06 89 THR A O 1
ATOM 678 N N . ASP A 1 90 ? -3.321 -2.820 8.324 1.00 87.75 90 ASP A N 1
ATOM 679 C CA . ASP A 1 90 ? -2.843 -1.960 9.409 1.00 87.75 90 ASP A CA 1
ATOM 680 C C . ASP A 1 90 ? -2.790 -0.472 9.016 1.00 87.75 90 ASP A C 1
ATOM 682 O O . ASP A 1 90 ? -2.229 0.342 9.751 1.00 87.75 90 ASP A O 1
ATOM 686 N N . ALA A 1 91 ? -3.350 -0.099 7.860 1.00 90.44 91 ALA A N 1
ATOM 687 C CA . ALA A 1 91 ? -3.393 1.293 7.447 1.00 90.44 91 ALA A CA 1
ATOM 688 C C . ALA A 1 91 ? -4.200 2.159 8.439 1.00 90.44 91 ALA A C 1
ATOM 690 O O . ALA A 1 91 ? -5.224 1.708 8.960 1.00 90.44 91 ALA A O 1
ATOM 691 N N . PRO A 1 92 ? -3.778 3.414 8.699 1.00 89.25 92 PRO A N 1
ATOM 692 C CA . PRO A 1 92 ? -4.466 4.291 9.641 1.00 89.25 92 PRO A CA 1
ATOM 693 C C . PRO A 1 92 ? -5.930 4.523 9.258 1.00 89.25 92 PRO A C 1
ATOM 695 O O . PRO A 1 92 ? -6.221 4.868 8.114 1.00 89.25 92 PRO A O 1
ATOM 698 N N . LEU A 1 93 ? -6.842 4.441 10.236 1.00 86.50 93 LEU A N 1
ATOM 699 C CA . LEU A 1 93 ? -8.275 4.703 10.026 1.00 86.50 93 LEU A CA 1
ATOM 700 C C . LEU A 1 93 ? -8.547 6.099 9.459 1.00 86.50 93 LEU A C 1
ATOM 702 O O . LEU A 1 93 ? -9.443 6.261 8.639 1.00 86.50 93 LEU A O 1
ATOM 706 N N . ALA A 1 94 ? -7.754 7.099 9.851 1.00 87.94 94 ALA A N 1
ATOM 707 C CA . ALA A 1 94 ? -7.869 8.456 9.321 1.00 87.94 94 ALA A CA 1
ATOM 708 C C . ALA A 1 94 ? -7.525 8.559 7.821 1.00 87.94 94 ALA A C 1
ATOM 710 O O . ALA A 1 94 ? -7.809 9.584 7.204 1.00 87.94 94 ALA A O 1
ATOM 711 N N . GLY A 1 95 ? -6.912 7.527 7.235 1.00 93.56 95 GLY A N 1
ATOM 712 C CA . GLY A 1 95 ? -6.360 7.578 5.890 1.00 93.56 95 GLY A CA 1
ATOM 713 C C . GLY A 1 95 ? -5.209 8.581 5.782 1.00 93.56 95 GLY A C 1
ATOM 714 O O . GLY A 1 95 ? -4.545 8.916 6.766 1.00 93.56 95 GLY A O 1
ATOM 715 N N . GLY A 1 96 ? -4.963 9.060 4.567 1.00 96.38 96 GLY A N 1
ATOM 716 C CA . GLY A 1 96 ? -3.972 10.100 4.294 1.00 96.38 96 GLY A CA 1
ATOM 717 C C . GLY A 1 96 ? -3.185 9.857 3.015 1.00 96.38 96 GLY A C 1
ATOM 718 O O . GLY A 1 96 ? -3.372 8.853 2.333 1.00 96.38 96 GLY A O 1
ATOM 719 N N . ARG A 1 97 ? -2.292 10.792 2.687 1.00 97.75 97 ARG A N 1
ATOM 720 C CA . ARG A 1 97 ? -1.368 10.651 1.559 1.00 97.75 97 ARG A CA 1
ATOM 721 C C . ARG A 1 97 ? -0.056 10.043 2.032 1.00 97.75 97 ARG A C 1
ATOM 723 O O . ARG A 1 97 ? 0.538 10.532 2.991 1.00 97.75 97 ARG A O 1
ATOM 730 N N . PHE A 1 98 ? 0.408 9.024 1.320 1.00 98.06 98 PHE A N 1
ATOM 731 C CA . PHE A 1 98 ? 1.647 8.314 1.613 1.00 98.06 98 PHE A CA 1
ATOM 732 C C . PHE A 1 98 ? 2.530 8.257 0.372 1.00 98.06 98 PHE A C 1
ATOM 734 O O . PHE A 1 98 ? 2.042 8.077 -0.744 1.00 98.06 98 PHE A O 1
ATOM 741 N N . SER A 1 99 ? 3.837 8.379 0.592 1.00 98.06 99 SER A N 1
ATOM 742 C CA . SER A 1 99 ? 4.839 8.430 -0.469 1.00 98.06 99 SER A CA 1
ATOM 743 C C . SER A 1 99 ? 5.846 7.300 -0.313 1.00 98.06 99 SER A C 1
ATOM 745 O O . SER A 1 99 ? 6.447 7.119 0.745 1.00 98.06 99 SER A O 1
ATOM 747 N N . GLY A 1 100 ? 6.023 6.545 -1.388 1.00 98.19 100 GLY A N 1
ATOM 748 C CA . GL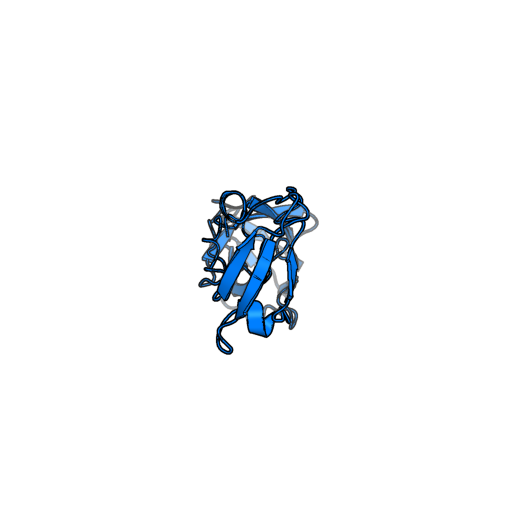Y A 1 100 ? 7.155 5.668 -1.639 1.00 98.19 100 GLY A CA 1
ATOM 749 C C . GLY A 1 100 ? 8.089 6.293 -2.673 1.00 98.19 100 GLY A C 1
ATOM 750 O O . GLY A 1 100 ? 8.128 7.513 -2.852 1.00 98.19 100 GLY A O 1
ATOM 751 N N . SER A 1 101 ? 8.831 5.460 -3.396 1.00 98.12 101 SER A N 1
ATOM 752 C CA . SER A 1 101 ? 9.709 5.946 -4.461 1.00 98.12 101 SER A CA 1
ATOM 753 C C . SER A 1 101 ? 9.854 4.964 -5.611 1.00 98.12 101 SER A C 1
ATOM 755 O O . SER A 1 101 ? 9.752 3.751 -5.438 1.00 98.12 101 SER A O 1
ATOM 757 N N . LEU A 1 102 ? 10.158 5.499 -6.788 1.00 97.00 102 LEU A N 1
ATOM 758 C CA . LEU A 1 102 ? 10.636 4.748 -7.937 1.00 97.00 102 LEU A CA 1
ATOM 759 C C . LEU A 1 102 ? 11.929 5.400 -8.426 1.00 97.00 102 LEU A C 1
ATOM 761 O O . LEU A 1 102 ? 11.962 6.594 -8.719 1.00 97.00 102 LEU A O 1
ATOM 765 N N . THR A 1 103 ? 12.996 4.610 -8.508 1.00 95.94 103 THR A N 1
ATOM 766 C CA . THR A 1 103 ? 14.309 5.050 -8.982 1.00 95.94 103 THR A CA 1
ATOM 767 C C . THR A 1 103 ? 14.697 4.290 -10.239 1.00 95.94 103 THR A C 1
ATOM 769 O O . THR A 1 103 ? 14.748 3.062 -10.217 1.00 95.94 103 THR A O 1
ATOM 772 N N . ALA A 1 104 ? 15.016 5.015 -11.309 1.00 91.62 104 ALA A N 1
ATOM 773 C CA . ALA A 1 104 ? 15.518 4.476 -12.569 1.00 91.62 104 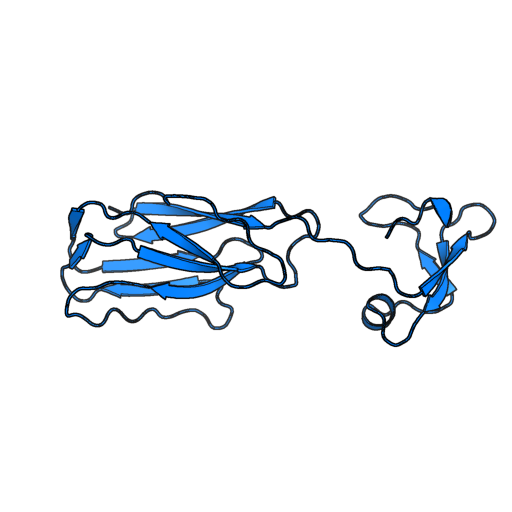ALA A CA 1
ATOM 774 C C . ALA A 1 104 ? 16.640 5.374 -13.098 1.00 91.62 104 ALA A C 1
ATOM 776 O O . ALA A 1 104 ? 16.511 6.596 -13.079 1.00 91.62 104 ALA A O 1
ATOM 777 N N . GLU A 1 105 ? 17.739 4.779 -13.570 1.00 88.69 105 GLU A N 1
ATOM 778 C CA . GLU A 1 105 ? 18.873 5.524 -14.157 1.00 88.69 105 GLU A CA 1
ATOM 779 C C . GLU A 1 105 ? 19.436 6.624 -13.228 1.00 88.69 105 GLU A C 1
ATOM 781 O O . GLU A 1 105 ? 19.872 7.680 -13.674 1.00 88.69 105 GLU A O 1
ATOM 786 N N . GLY A 1 106 ? 19.388 6.401 -11.909 1.00 89.62 106 GLY A N 1
ATOM 787 C CA . GLY A 1 106 ? 19.823 7.376 -10.900 1.00 89.62 106 GLY A CA 1
ATOM 788 C C . GLY A 1 106 ? 18.826 8.509 -10.618 1.00 89.62 106 GLY A C 1
ATOM 789 O O . GLY A 1 106 ? 19.049 9.295 -9.700 1.00 89.62 106 GLY A O 1
ATOM 790 N N . VAL A 1 107 ? 17.707 8.575 -11.340 1.00 93.25 107 VAL A N 1
ATOM 791 C CA . VAL A 1 107 ? 16.630 9.546 -11.114 1.00 93.25 107 VAL A CA 1
ATOM 792 C C . VAL A 1 107 ? 15.557 8.914 -10.241 1.00 93.25 107 VAL A C 1
ATOM 794 O O . VAL A 1 107 ? 15.117 7.800 -10.510 1.00 93.25 107 VAL A O 1
ATOM 797 N N . THR A 1 108 ? 15.143 9.622 -9.190 1.00 96.25 108 THR A N 1
ATOM 798 C CA . THR A 1 108 ? 14.106 9.165 -8.256 1.00 96.25 108 THR A CA 1
ATOM 799 C C . THR A 1 108 ? 12.888 10.067 -8.340 1.00 96.25 108 THR A C 1
ATOM 801 O O . THR A 1 108 ? 13.012 11.285 -8.225 1.00 96.25 108 THR A O 1
ATOM 804 N N . VAL A 1 109 ? 11.719 9.457 -8.499 1.00 97.00 109 VAL A N 1
ATOM 805 C CA . VAL A 1 109 ? 10.412 10.119 -8.460 1.00 97.00 109 VAL A CA 1
ATOM 806 C C . VAL A 1 109 ? 9.566 9.532 -7.329 1.00 97.00 109 VAL A C 1
ATOM 808 O O . VAL A 1 109 ? 9.783 8.377 -6.939 1.00 97.00 109 VAL A O 1
ATOM 811 N N . PRO A 1 110 ? 8.624 10.305 -6.767 1.00 97.81 110 PRO A N 1
ATOM 812 C CA . PRO A 1 110 ? 7.696 9.776 -5.779 1.00 97.81 110 PRO A CA 1
ATOM 813 C C . PRO A 1 110 ? 6.775 8.717 -6.398 1.00 97.81 110 PRO A C 1
ATOM 815 O O . PRO A 1 110 ? 6.415 8.793 -7.574 1.00 97.81 110 PRO A O 1
ATOM 818 N N . LEU A 1 111 ? 6.407 7.741 -5.571 1.00 98.19 111 LEU A N 1
ATOM 819 C CA . LEU A 1 111 ? 5.291 6.826 -5.794 1.00 98.19 111 LEU A CA 1
ATOM 820 C C . LEU A 1 111 ? 4.252 7.173 -4.728 1.00 98.19 111 LEU A C 1
ATOM 822 O O . LEU A 1 111 ? 4.371 6.726 -3.597 1.00 98.19 111 LEU A O 1
ATOM 826 N N . ASP A 1 112 ? 3.293 8.020 -5.056 1.00 98.50 112 ASP A N 1
ATOM 827 C CA . ASP A 1 112 ? 2.291 8.545 -4.139 1.00 98.50 112 ASP A CA 1
ATOM 828 C C . ASP A 1 112 ? 0.965 7.808 -4.282 1.00 98.50 112 ASP A C 1
ATOM 830 O O . ASP A 1 112 ? 0.500 7.537 -5.391 1.00 98.50 112 ASP A O 1
ATOM 834 N N . VAL A 1 113 ? 0.315 7.575 -3.149 1.00 98.31 113 VAL A N 1
ATOM 835 C CA . VAL A 1 113 ? -1.064 7.089 -3.068 1.00 98.31 113 VAL A CA 1
ATOM 836 C C . VAL A 1 113 ? -1.786 7.821 -1.9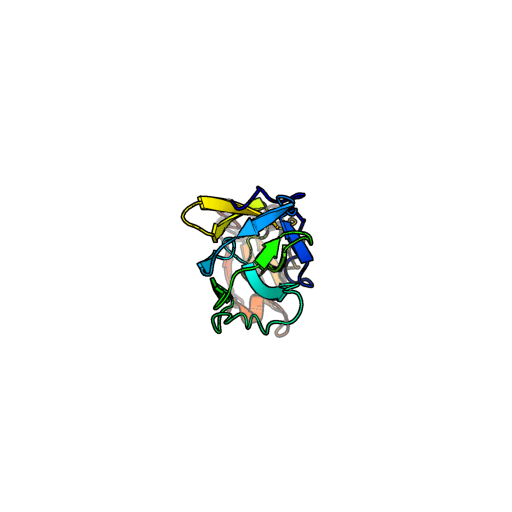45 1.00 98.31 113 VAL A C 1
ATOM 838 O O . VAL A 1 113 ? -1.162 8.278 -0.983 1.00 98.31 113 VAL A O 1
ATOM 841 N N . ASN A 1 114 ? -3.104 7.898 -2.038 1.00 98.31 114 ASN A N 1
ATOM 842 C CA . ASN A 1 114 ? -3.936 8.209 -0.888 1.00 98.31 114 ASN A CA 1
ATOM 843 C C . ASN A 1 114 ? -4.504 6.902 -0.342 1.00 98.31 114 ASN A C 1
ATOM 845 O O . ASN A 1 114 ? -4.838 6.005 -1.108 1.00 98.31 114 ASN A O 1
ATOM 849 N N . ILE A 1 115 ? -4.643 6.791 0.969 1.00 97.56 115 ILE A N 1
ATOM 850 C CA . ILE A 1 115 ? -5.473 5.774 1.609 1.00 97.56 115 ILE A CA 1
ATOM 851 C C . ILE A 1 115 ? -6.743 6.479 2.069 1.00 97.56 115 ILE A C 1
ATOM 853 O O . ILE A 1 115 ? -6.671 7.503 2.755 1.00 97.56 115 ILE A O 1
ATOM 857 N N . THR A 1 116 ? -7.898 5.964 1.660 1.00 95.81 116 THR A N 1
ATOM 858 C CA . THR A 1 116 ? -9.194 6.517 2.053 1.00 95.81 116 THR A CA 1
ATOM 859 C C . THR A 1 116 ? -9.408 6.322 3.551 1.00 95.81 116 THR A C 1
ATOM 861 O O . THR A 1 116 ? -9.086 5.241 4.053 1.00 95.81 116 THR A O 1
ATOM 864 N N . PRO A 1 117 ? -9.991 7.301 4.265 1.00 91.94 117 PRO A N 1
ATOM 865 C CA . PRO A 1 117 ? -10.417 7.082 5.637 1.00 91.94 117 PRO A CA 1
ATOM 866 C C . PRO A 1 117 ? -11.317 5.846 5.733 1.00 91.94 117 PRO A C 1
ATOM 868 O O . PRO A 1 117 ? -12.286 5.708 4.981 1.00 91.94 117 PRO A O 1
ATOM 871 N N . GLY A 1 118 ? -10.973 4.939 6.641 1.00 83.94 118 GLY A N 1
ATOM 872 C CA . GLY A 1 118 ? -11.785 3.771 6.942 1.00 83.94 118 GLY A CA 1
ATOM 873 C C . GLY A 1 118 ? -13.045 4.165 7.706 1.00 83.94 118 GLY A C 1
ATOM 874 O O . GLY A 1 118 ? -13.116 5.221 8.333 1.00 83.94 118 GLY A O 1
ATOM 875 N N . THR A 1 119 ? -14.049 3.292 7.689 1.00 77.81 119 THR A N 1
ATOM 876 C CA . THR A 1 119 ? -15.177 3.407 8.621 1.00 77.81 119 THR A CA 1
ATOM 877 C C . THR A 1 119 ? -14.815 2.649 9.896 1.00 77.81 119 THR A C 1
ATOM 879 O O . THR A 1 119 ? -14.546 1.448 9.797 1.00 77.81 119 THR A O 1
ATOM 882 N N . PRO A 1 120 ? -14.787 3.300 11.075 1.00 72.38 120 PRO A N 1
ATOM 883 C CA . PRO A 1 120 ? -14.633 2.594 12.339 1.00 72.38 120 PRO A CA 1
ATOM 884 C C . PRO A 1 120 ? -15.679 1.482 12.459 1.00 72.38 120 PRO A C 1
ATOM 886 O O . PRO A 1 120 ? -16.857 1.671 12.151 1.00 72.38 120 PRO A O 1
ATOM 889 N N . GLY A 1 121 ? -15.229 0.290 12.842 1.00 71.62 121 GLY A N 1
ATOM 890 C CA . GLY A 1 121 ? -16.135 -0.807 13.152 1.00 71.62 121 GLY A CA 1
ATOM 891 C C . GLY A 1 121 ? -16.760 -0.603 14.527 1.00 71.62 121 GLY A C 1
ATOM 892 O O . GLY A 1 121 ? -16.138 -0.025 15.411 1.00 71.62 121 GLY A O 1
ATOM 893 N N . ALA A 1 122 ? -17.955 -1.154 14.738 1.00 80.44 122 ALA A N 1
ATOM 894 C CA . ALA A 1 122 ? -18.557 -1.151 16.064 1.00 80.44 122 ALA A CA 1
ATOM 895 C C . ALA A 1 122 ? -17.655 -1.883 17.072 1.00 80.44 122 ALA A C 1
ATOM 897 O O . ALA A 1 122 ? -17.119 -2.954 16.772 1.00 80.44 122 ALA A O 1
ATOM 898 N N . PHE A 1 123 ? -17.569 -1.358 18.297 1.00 85.62 123 PHE A N 1
ATOM 899 C CA . PHE A 1 123 ? -16.838 -2.001 19.396 1.00 85.62 123 PHE A CA 1
ATOM 900 C C . PHE A 1 123 ? -17.261 -3.465 19.613 1.00 85.62 123 PHE A C 1
ATOM 902 O O . PHE A 1 123 ? -16.432 -4.308 19.929 1.00 85.62 123 PHE A O 1
ATOM 909 N N . GLY A 1 124 ? -18.540 -3.797 19.399 1.00 85.81 124 GLY A N 1
ATOM 910 C CA . GLY A 1 124 ? -19.038 -5.171 19.538 1.00 85.81 124 GLY A CA 1
ATOM 911 C C . GLY A 1 124 ? -19.214 -5.601 20.997 1.00 85.81 124 GLY A C 1
ATOM 912 O O . GLY A 1 124 ? -18.955 -6.742 21.367 1.00 85.81 124 GLY A O 1
ATOM 913 N N . GLY A 1 125 ? -19.660 -4.675 21.845 1.00 88.94 125 GLY A N 1
ATOM 914 C CA . GLY A 1 125 ? -19.921 -4.920 23.257 1.00 88.94 125 GLY A CA 1
ATOM 915 C C . GLY A 1 125 ? -20.870 -3.890 23.858 1.00 88.94 125 GLY A C 1
ATOM 916 O O . GLY A 1 125 ? -21.258 -2.919 23.209 1.00 88.94 125 GLY A O 1
ATOM 917 N N . VAL A 1 126 ? -21.233 -4.098 25.121 1.00 88.38 126 VAL A N 1
ATOM 918 C CA . VAL A 1 126 ? -22.003 -3.132 25.911 1.00 88.38 126 VAL A CA 1
ATOM 919 C C . VAL A 1 126 ? -21.057 -2.446 26.874 1.00 88.38 126 VAL A C 1
ATOM 921 O O . VAL A 1 126 ? -20.333 -3.104 27.624 1.00 88.38 126 VAL A O 1
ATOM 924 N N . THR A 1 127 ? -21.108 -1.122 26.909 1.00 90.81 127 THR A N 1
ATOM 925 C CA . THR A 1 127 ? -20.336 -0.317 27.848 1.00 90.81 127 THR A CA 1
ATOM 926 C C . THR A 1 127 ? -21.245 0.451 28.805 1.00 90.81 127 THR A C 1
ATOM 928 O O . THR A 1 127 ? -22.450 0.583 28.594 1.00 90.81 127 THR A O 1
ATOM 931 N N . GLY A 1 128 ? -20.691 0.934 29.914 1.00 90.00 128 GLY A N 1
ATOM 932 C CA . GLY A 1 128 ? -21.399 1.854 30.797 1.00 90.00 128 GLY A CA 1
ATOM 933 C C . GLY A 1 128 ? -20.455 2.755 31.576 1.00 90.00 128 GLY A C 1
ATOM 934 O O . GLY A 1 128 ? -19.325 2.381 31.867 1.00 90.00 128 GLY A O 1
ATOM 935 N N . THR A 1 129 ? -20.932 3.939 31.942 1.00 91.88 129 THR A N 1
ATOM 936 C CA . THR A 1 129 ? -20.155 4.920 32.710 1.00 91.88 129 THR A CA 1
ATOM 937 C C . THR A 1 129 ? -19.710 4.363 34.063 1.00 91.88 129 THR A C 1
ATOM 939 O O . THR A 1 129 ? -20.515 3.792 34.807 1.00 91.88 129 THR A O 1
ATOM 942 N N . VAL A 1 130 ? -18.433 4.558 34.399 1.00 91.81 130 VAL A N 1
ATOM 943 C CA . VAL A 1 130 ? -17.921 4.347 35.757 1.00 91.81 130 VAL A CA 1
ATOM 944 C C . VAL A 1 130 ? -18.420 5.491 36.650 1.00 91.81 130 VAL A C 1
ATOM 946 O O . VAL A 1 130 ? -18.232 6.659 36.297 1.00 91.81 130 VAL A O 1
ATOM 949 N N . PRO A 1 131 ? -19.045 5.203 37.808 1.00 85.50 131 PRO A N 1
ATOM 950 C CA . PRO A 1 131 ? -19.469 6.241 38.744 1.00 85.50 131 PRO A CA 1
ATOM 951 C C . PRO A 1 131 ? -18.314 7.184 39.112 1.00 85.50 131 PRO A C 1
ATOM 953 O O . PRO A 1 131 ? -17.209 6.728 39.389 1.00 85.50 131 PRO A O 1
ATOM 956 N N . GLY A 1 132 ? -18.566 8.495 39.103 1.00 81.38 132 GLY A N 1
ATOM 957 C CA . GLY A 1 132 ? -17.543 9.513 39.383 1.00 81.38 132 GLY A CA 1
ATOM 958 C C . GLY A 1 132 ? -16.702 9.953 38.176 1.00 81.38 132 GLY A C 1
ATOM 959 O O . GLY A 1 132 ? -15.798 10.760 38.352 1.00 81.38 132 GLY A O 1
ATOM 960 N N . GLY A 1 133 ? -16.995 9.471 36.960 1.00 78.94 133 GLY A N 1
ATOM 961 C CA . GLY A 1 133 ? -16.362 9.966 35.727 1.00 78.94 133 GLY A CA 1
ATOM 962 C C . GLY A 1 133 ? -14.990 9.359 35.417 1.00 78.94 133 GLY A C 1
ATOM 963 O O . GLY A 1 133 ? -14.253 9.896 34.597 1.00 78.94 133 GLY A O 1
ATOM 964 N N . GLY A 1 134 ? -14.648 8.234 36.054 1.00 87.00 134 GLY A N 1
ATOM 965 C CA . GLY A 1 134 ? -13.359 7.546 35.897 1.00 87.00 134 GLY A CA 1
ATOM 966 C C . GLY A 1 134 ? -13.202 6.726 34.612 1.00 87.00 134 GLY A C 1
ATOM 967 O O . GLY A 1 134 ? -12.277 5.924 34.529 1.00 87.00 134 GLY A O 1
ATOM 968 N N . GLY A 1 135 ? -14.114 6.876 33.648 1.00 91.81 135 GLY A N 1
ATOM 969 C CA . GLY A 1 135 ? -14.062 6.190 32.362 1.00 91.81 135 GLY A CA 1
ATOM 970 C C . GLY A 1 135 ? -15.308 5.382 32.030 1.00 91.81 135 GLY A C 1
ATOM 971 O O . GLY A 1 135 ? -16.392 5.566 32.597 1.00 91.81 135 GLY A O 1
ATOM 972 N N . VAL A 1 136 ? -15.138 4.467 31.085 1.00 93.88 136 VAL A N 1
ATOM 973 C CA . VAL A 1 136 ? -16.197 3.623 30.537 1.00 93.88 136 VAL A CA 1
ATOM 974 C C . VAL A 1 136 ? -15.861 2.170 30.799 1.00 93.88 136 VAL A C 1
ATOM 976 O O . VAL A 1 136 ? -14.852 1.656 30.333 1.00 93.88 136 VAL A O 1
ATOM 979 N N . ARG A 1 137 ? -16.710 1.502 31.578 1.00 94.50 137 ARG A N 1
ATOM 980 C CA . ARG A 1 137 ? -16.550 0.093 31.910 1.00 94.50 137 ARG A CA 1
ATOM 981 C C . ARG A 1 137 ? -17.161 -0.777 30.825 1.00 94.50 137 ARG A C 1
ATOM 983 O O . ARG A 1 137 ? -18.341 -0.619 30.498 1.00 94.50 137 ARG A O 1
ATOM 990 N N . VAL A 1 138 ? -16.399 -1.750 30.355 1.00 94.44 138 VAL A N 1
ATOM 991 C CA . VAL A 1 138 ? -16.898 -2.840 29.519 1.00 94.44 138 VAL A CA 1
ATOM 992 C C . VAL A 1 138 ? -17.797 -3.744 30.365 1.00 94.44 138 VAL A C 1
ATOM 994 O O . VAL A 1 138 ? -17.368 -4.294 31.379 1.00 94.44 138 VAL A O 1
ATOM 997 N N . ARG A 1 139 ? -19.069 -3.884 29.984 1.00 93.94 139 ARG A N 1
ATOM 998 C CA . ARG A 1 139 ? -20.063 -4.716 30.690 1.00 93.94 139 ARG A CA 1
ATOM 999 C C . ARG A 1 139 ? -20.281 -6.061 30.019 1.00 93.94 139 ARG A C 1
ATOM 1001 O O . ARG A 1 139 ? -20.545 -7.044 30.700 1.00 93.94 139 ARG A O 1
ATOM 1008 N N . LEU A 1 140 ? -20.200 -6.077 28.697 1.00 92.94 140 LEU A N 1
ATOM 1009 C CA . LEU A 1 140 ? -20.345 -7.266 27.875 1.00 92.94 140 LEU A CA 1
ATOM 1010 C C . LEU A 1 140 ? -19.472 -7.104 26.637 1.00 92.94 140 LEU A C 1
ATOM 1012 O O . LEU A 1 140 ? -19.349 -5.997 26.116 1.00 92.94 140 LEU A O 1
ATOM 1016 N N . ILE A 1 141 ? -18.912 -8.210 26.172 1.00 95.12 141 ILE A N 1
ATOM 1017 C CA . ILE A 1 141 ? -18.195 -8.314 24.907 1.00 95.12 141 ILE A CA 1
ATOM 1018 C C . ILE A 1 141 ? -18.838 -9.454 24.130 1.00 95.12 141 ILE A C 1
ATOM 1020 O O . ILE A 1 141 ? -19.031 -10.537 24.685 1.00 95.12 141 ILE A O 1
ATOM 1024 N N . ASP A 1 142 ? -19.189 -9.205 22.871 1.00 93.50 142 ASP A N 1
ATOM 1025 C CA . ASP A 1 142 ? -19.529 -10.276 21.942 1.00 93.50 142 ASP A CA 1
ATOM 1026 C C . ASP A 1 142 ? -18.244 -11.069 21.637 1.00 93.50 142 ASP A C 1
ATOM 1028 O O . ASP A 1 142 ? -17.281 -10.471 21.144 1.00 93.50 142 ASP A O 1
ATOM 1032 N N . PRO A 1 143 ? -18.187 -12.387 21.912 1.00 92.94 143 PRO A N 1
ATOM 1033 C CA . PRO A 1 143 ? -17.002 -13.206 21.661 1.00 92.94 143 PRO A CA 1
ATOM 1034 C C . PRO A 1 143 ? -16.516 -13.206 20.205 1.00 92.94 143 PRO A C 1
ATOM 1036 O O . PRO A 1 143 ? -15.348 -13.504 19.967 1.00 92.94 143 PRO A O 1
ATOM 1039 N N . ALA A 1 144 ? -17.384 -12.893 19.237 1.00 91.19 144 ALA A N 1
ATOM 1040 C CA . ALA A 1 144 ? -17.028 -12.814 17.819 1.00 91.19 144 ALA A CA 1
ATOM 1041 C C . ALA A 1 144 ? -16.577 -11.407 17.372 1.00 91.19 144 ALA A C 1
ATOM 1043 O O . ALA A 1 144 ? -16.291 -11.201 16.193 1.00 91.19 144 ALA A O 1
ATOM 1044 N N . SER A 1 145 ? -16.533 -10.427 18.282 1.00 89.56 145 SER A N 1
ATOM 1045 C CA . SER A 1 145 ? -16.204 -9.036 17.955 1.00 89.56 145 SER A CA 1
ATOM 1046 C C . SER A 1 145 ? -14.705 -8.757 17.825 1.00 89.56 145 SER A C 1
ATOM 1048 O O . SER A 1 145 ? -13.855 -9.442 18.398 1.00 89.56 145 SER A O 1
ATOM 1050 N N . ASN A 1 146 ? -14.386 -7.646 17.153 1.00 84.06 146 ASN A N 1
ATOM 1051 C CA . ASN A 1 146 ? -13.031 -7.096 17.120 1.00 84.06 146 ASN A CA 1
ATOM 1052 C C . ASN A 1 146 ? -12.523 -6.724 18.523 1.00 84.06 146 ASN A C 1
ATOM 1054 O O . ASN A 1 146 ? -11.335 -6.888 18.787 1.00 84.06 146 ASN A O 1
ATOM 1058 N N . ALA A 1 147 ? -13.393 -6.273 19.438 1.00 89.38 147 ALA A N 1
ATOM 1059 C CA . ALA A 1 147 ? -12.985 -5.999 20.815 1.00 89.38 147 ALA A CA 1
ATOM 1060 C C . ALA A 1 147 ? -12.559 -7.276 21.556 1.00 89.38 147 ALA A C 1
ATOM 1062 O O . ALA A 1 147 ? -11.537 -7.258 22.240 1.00 89.38 147 ALA A O 1
ATOM 1063 N N . ALA A 1 148 ? -13.273 -8.395 21.376 1.00 91.62 148 ALA A N 1
ATOM 1064 C CA . ALA A 1 148 ? -12.855 -9.685 21.931 1.00 91.62 148 ALA A CA 1
ATOM 1065 C C . ALA A 1 148 ? -11.492 -10.124 21.377 1.00 91.62 148 ALA A C 1
ATOM 1067 O O . ALA A 1 148 ? -10.607 -10.508 22.140 1.00 91.62 148 ALA A O 1
ATOM 1068 N N . ALA A 1 149 ? -11.303 -10.017 20.057 1.00 87.69 149 ALA A N 1
ATOM 1069 C CA . ALA A 1 149 ? -10.043 -10.358 19.396 1.00 87.69 149 ALA A CA 1
ATOM 1070 C C . ALA A 1 149 ? -8.874 -9.458 19.841 1.00 87.69 149 ALA A C 1
ATOM 1072 O O . ALA A 1 149 ? -7.744 -9.927 19.955 1.00 87.69 149 ALA A O 1
ATOM 1073 N N . ALA A 1 150 ? -9.153 -8.186 20.139 1.00 88.12 150 ALA A N 1
ATOM 1074 C CA . ALA A 1 150 ? -8.195 -7.237 20.706 1.00 88.12 150 ALA A CA 1
ATOM 1075 C C . ALA A 1 150 ? -7.913 -7.469 22.205 1.00 88.12 150 ALA A C 1
ATOM 1077 O O . ALA A 1 150 ? -7.060 -6.794 22.778 1.00 88.12 150 ALA A O 1
ATOM 1078 N N . GLY A 1 151 ? -8.601 -8.425 22.838 1.00 93.25 151 GLY A N 1
ATOM 1079 C CA . GLY A 1 151 ? -8.370 -8.825 24.223 1.00 93.25 151 GLY A CA 1
ATOM 1080 C C . GLY A 1 151 ? -9.138 -8.016 25.265 1.00 93.25 151 GLY A C 1
ATOM 1081 O O . GLY A 1 151 ? -8.839 -8.160 26.448 1.00 93.25 151 GLY A O 1
ATOM 1082 N N . PHE A 1 152 ? -10.123 -7.203 24.865 1.00 93.38 152 PHE A N 1
ATOM 1083 C CA . PHE A 1 152 ? -10.994 -6.528 25.828 1.00 93.38 152 PHE A CA 1
ATOM 1084 C C . PHE A 1 152 ? -11.787 -7.548 26.642 1.00 93.38 152 PHE A C 1
ATOM 1086 O O . PHE A 1 152 ? -12.382 -8.488 26.106 1.00 93.38 152 PHE A O 1
ATOM 1093 N N . MET A 1 153 ? -11.841 -7.321 27.948 1.00 95.12 153 MET A N 1
ATOM 1094 C CA . MET A 1 153 ? -12.541 -8.167 28.901 1.00 95.12 153 MET A CA 1
ATOM 1095 C C . MET A 1 153 ? -13.641 -7.400 29.627 1.00 95.12 153 MET A C 1
ATOM 1097 O O . MET A 1 153 ? -13.634 -6.175 29.764 1.00 95.12 153 MET A O 1
ATOM 1101 N N . VAL A 1 154 ? -14.615 -8.149 30.144 1.00 95.44 154 VAL A N 1
ATOM 1102 C CA . VAL A 1 154 ? -15.615 -7.590 31.056 1.00 95.44 154 VAL A CA 1
ATOM 1103 C C . VAL A 1 154 ? -14.904 -7.005 32.278 1.00 95.44 154 VAL A C 1
ATOM 1105 O O . VAL A 1 154 ? -14.068 -7.664 32.892 1.00 95.44 154 VAL A O 1
ATOM 1108 N N . ASN A 1 155 ? -15.311 -5.795 32.662 1.00 95.00 155 ASN A N 1
ATOM 1109 C CA . ASN A 1 155 ? -14.743 -4.941 33.709 1.00 95.00 155 ASN A CA 1
ATOM 1110 C C . ASN A 1 155 ? -13.497 -4.129 33.347 1.00 95.00 155 ASN A C 1
ATOM 1112 O O . ASN A 1 155 ? -13.083 -3.328 34.190 1.00 95.00 155 ASN A O 1
ATOM 1116 N N . ASP A 1 156 ? -12.979 -4.223 32.123 1.00 95.19 156 ASP A N 1
ATOM 1117 C CA . ASP A 1 156 ? -11.991 -3.250 31.656 1.00 95.19 156 ASP A CA 1
ATOM 1118 C C . ASP A 1 156 ? -12.559 -1.832 31.739 1.00 95.19 156 ASP A C 1
ATOM 1120 O O . ASP A 1 156 ? -13.750 -1.600 31.494 1.00 95.19 156 ASP A O 1
ATOM 1124 N N . ILE A 1 157 ? -11.704 -0.879 32.111 1.00 94.69 157 ILE A N 1
ATOM 1125 C CA . ILE A 1 157 ? -12.046 0.542 32.171 1.00 94.69 157 ILE A CA 1
ATOM 1126 C C . ILE A 1 157 ? -11.300 1.256 31.054 1.00 94.69 157 ILE A C 1
ATOM 1128 O O . ILE A 1 157 ? -10.083 1.417 31.097 1.00 94.69 157 ILE A O 1
ATOM 1132 N N . ILE A 1 158 ? -12.064 1.720 30.074 1.00 92.88 158 ILE A N 1
ATOM 1133 C CA . ILE A 1 158 ? -11.576 2.528 28.968 1.00 92.88 158 ILE A CA 1
ATOM 1134 C C . ILE A 1 158 ? -11.551 3.981 29.430 1.00 92.88 158 ILE A C 1
ATOM 1136 O O . ILE A 1 158 ? -12.589 4.563 29.751 1.00 92.88 158 ILE A O 1
ATOM 1140 N N . THR A 1 159 ? -10.355 4.555 29.485 1.00 93.50 159 THR A N 1
ATOM 1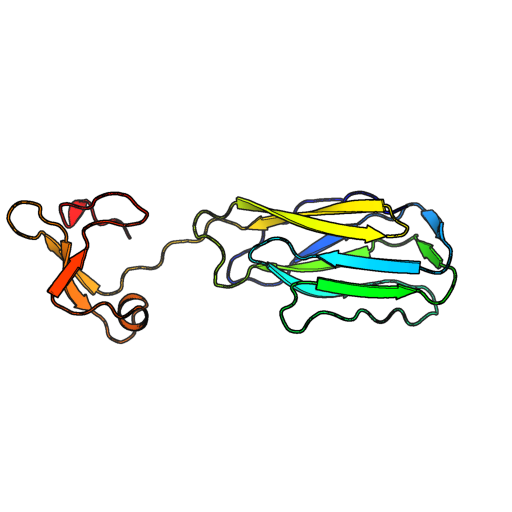141 C CA . THR A 1 159 ? -10.129 5.943 29.911 1.00 93.50 159 THR A CA 1
ATOM 1142 C C . THR A 1 159 ? -9.836 6.877 28.739 1.00 93.50 159 THR A C 1
ATOM 1144 O O . THR A 1 159 ? -9.953 8.092 28.891 1.00 93.50 159 THR A O 1
ATOM 1147 N N . SER A 1 160 ? -9.494 6.336 27.564 1.00 90.06 160 SER A N 1
ATOM 1148 C CA . SER A 1 160 ? -9.301 7.106 26.333 1.00 90.06 160 SER A CA 1
ATOM 1149 C C . SER A 1 160 ? -9.549 6.272 25.074 1.00 90.06 160 SER A C 1
ATOM 1151 O O . SER A 1 160 ? -9.384 5.052 25.103 1.00 90.06 160 SER A O 1
ATOM 1153 N N . VAL A 1 161 ? -9.933 6.942 23.987 1.00 86.44 161 VAL A N 1
ATOM 1154 C CA . VAL A 1 161 ? -10.060 6.405 22.621 1.00 86.44 161 VAL A CA 1
ATOM 1155 C C . VAL A 1 161 ? -9.347 7.380 21.689 1.00 86.44 161 VAL A C 1
ATOM 1157 O O . VAL A 1 161 ? -9.557 8.584 21.805 1.00 86.44 161 VAL A O 1
ATOM 1160 N N . ASP A 1 162 ? -8.454 6.888 20.827 1.00 79.69 162 ASP A N 1
ATOM 1161 C CA . ASP A 1 162 ? -7.658 7.709 19.895 1.00 79.69 162 ASP A CA 1
ATOM 1162 C C . ASP A 1 162 ? -6.951 8.909 20.558 1.00 79.69 162 ASP A C 1
ATOM 1164 O O . ASP A 1 162 ? -6.853 10.007 20.012 1.00 79.69 162 ASP A O 1
ATOM 1168 N N . GLY A 1 163 ? -6.476 8.711 21.792 1.00 83.88 163 GLY A N 1
ATOM 1169 C CA . GLY A 1 163 ? -5.815 9.748 22.590 1.00 83.88 163 GLY A CA 1
ATOM 1170 C C . GLY A 1 163 ? -6.757 10.789 23.208 1.00 83.88 163 GLY A C 1
ATOM 1171 O O . GLY A 1 163 ? -6.293 11.668 23.934 1.00 83.88 163 GLY A O 1
ATOM 1172 N N . GLN A 1 164 ? -8.067 10.693 22.978 1.00 86.25 164 GLN A N 1
ATOM 1173 C CA . GLN A 1 164 ? -9.075 11.537 23.613 1.00 86.25 164 GLN A CA 1
ATOM 1174 C C . GLN A 1 164 ? -9.616 10.873 24.876 1.00 86.25 164 GLN A C 1
ATOM 1176 O O . GLN A 1 164 ? -10.059 9.725 24.851 1.00 86.25 164 GLN A O 1
ATOM 1181 N N . SER A 1 165 ? -9.596 11.597 25.995 1.00 90.50 165 SER A N 1
ATOM 1182 C CA . SER A 1 165 ? -10.133 11.101 27.262 1.00 90.50 165 SER A CA 1
ATOM 1183 C C . SER A 1 165 ? -11.635 10.845 27.169 1.00 90.50 165 SER A C 1
ATOM 1185 O O . SER A 1 165 ? -12.400 11.714 26.753 1.00 90.50 165 SER A O 1
ATOM 1187 N N . VAL A 1 166 ? -12.066 9.683 27.653 1.00 90.31 166 VAL A N 1
ATOM 1188 C CA . VAL A 1 166 ? -13.477 9.304 27.733 1.00 90.31 166 VAL A CA 1
ATOM 1189 C C . VAL A 1 166 ? -13.853 9.177 29.202 1.00 90.31 166 VAL A C 1
ATOM 1191 O O . VAL A 1 166 ? -13.280 8.367 29.920 1.00 90.31 166 VAL A O 1
ATOM 1194 N N . THR A 1 167 ? -14.821 9.971 29.662 1.00 90.81 167 THR A N 1
ATOM 1195 C CA . THR A 1 167 ? -15.256 9.991 31.075 1.00 90.81 167 THR A CA 1
ATOM 1196 C C . THR A 1 167 ? -16.658 9.419 31.297 1.00 90.81 167 THR A C 1
ATOM 1198 O O . THR A 1 167 ? -17.075 9.219 32.437 1.00 90.81 167 THR A O 1
ATOM 1201 N N . SER A 1 168 ? -17.401 9.137 30.222 1.00 86.00 168 SER A N 1
ATOM 1202 C CA . SER A 1 168 ? -18.753 8.574 30.275 1.00 86.00 168 SER A CA 1
ATOM 1203 C C . SER A 1 168 ? -19.088 7.798 29.003 1.00 86.00 168 SER A C 1
ATOM 1205 O O . SER A 1 168 ? -18.479 8.027 27.962 1.00 86.00 168 SER A O 1
ATOM 1207 N N . SER A 1 169 ? -20.079 6.903 29.061 1.00 81.69 169 SER A N 1
ATOM 1208 C CA . SER A 1 169 ? -20.486 6.097 27.901 1.00 81.69 169 SER A CA 1
ATOM 1209 C C . SER A 1 169 ? -21.031 6.937 26.745 1.00 81.69 169 SER A C 1
ATOM 1211 O O . SER A 1 169 ? -20.942 6.509 25.607 1.00 81.69 169 SER A O 1
ATOM 1213 N N . GLY A 1 170 ? -21.553 8.141 27.008 1.00 78.62 170 GLY A N 1
ATOM 1214 C CA . GLY A 1 170 ? -21.964 9.073 25.950 1.00 78.62 170 GLY A CA 1
ATOM 1215 C C . GLY A 1 170 ? -20.791 9.740 25.220 1.00 78.62 170 GLY A C 1
ATOM 1216 O O . GLY A 1 170 ? -20.971 10.239 24.118 1.00 78.62 170 GLY A O 1
ATOM 1217 N N . ALA A 1 171 ? -19.597 9.743 25.821 1.00 73.44 171 ALA A N 1
ATOM 1218 C CA . ALA A 1 171 ? -18.359 10.209 25.194 1.00 73.44 171 ALA A CA 1
ATOM 1219 C C . ALA A 1 171 ? -17.584 9.069 24.506 1.00 73.44 171 ALA A C 1
ATOM 1221 O O . ALA A 1 171 ? -16.538 9.307 23.909 1.00 73.44 171 ALA A O 1
ATOM 1222 N N . PHE A 1 172 ? -18.073 7.831 24.613 1.00 79.00 172 PHE A N 1
ATOM 1223 C CA . PHE A 1 172 ? -17.480 6.654 23.990 1.00 79.00 172 PHE A CA 1
ATOM 1224 C C . PHE A 1 172 ? -18.043 6.487 22.579 1.00 79.00 172 PHE A C 1
ATOM 1226 O O . PHE A 1 172 ? -18.981 5.723 22.364 1.00 79.00 172 PHE A O 1
ATOM 1233 N N . ASN A 1 173 ? -17.496 7.255 21.639 1.00 67.12 173 ASN A N 1
ATOM 1234 C CA . ASN A 1 173 ? -17.827 7.149 20.222 1.00 67.12 173 ASN A CA 1
ATOM 1235 C C . ASN A 1 173 ? -16.789 6.256 19.540 1.00 67.12 173 ASN A C 1
ATOM 1237 O O . ASN A 1 173 ? -15.649 6.681 19.359 1.00 67.12 173 ASN A O 1
ATOM 1241 N N . VAL A 1 174 ? -17.195 5.035 19.198 1.00 62.25 174 VAL A N 1
ATOM 1242 C CA . VAL A 1 174 ? -16.419 4.036 18.448 1.00 62.25 174 VAL A CA 1
ATOM 1243 C C . VAL A 1 174 ? -17.322 3.303 17.475 1.00 62.25 174 VAL A C 1
ATOM 1245 O O . VAL A 1 174 ? -18.456 2.949 17.878 1.00 62.25 174 VAL A O 1
#

Radius of gyration: 22.93 Å; chains: 1; bounding box: 42×25×66 Å

InterPro domains:
  IPR036034 PDZ superfamily [G3DSA:2.30.42.10] (113-174)
  IPR036034 PDZ superfamily [SSF50156] (113-171)
  IPR041489 PDZ domain 6 [PF17820] (138-168)

Foldseek 3Di:
DWAAWPDAAEAEQQDFWDKTWTAFPQDKDFWWKKKWAAWPQKAWDDKDDPFPPDDFDKDAPPRRRMIMTTGPGMTGRHGIIITTMHGYNPADLQWAKTWIWMDIPNDIYTDIYTYDRHDDDDLQFDWWADPPQQAIFTQTHDCPGPNVVVPDDGGDGDQDDPPHGGRTPVSPDD

Secondary structure (DSSP, 8-state):
-PPPPS---EE-SS---EEEEE-----EE-SEEEEEEPPTTEEEEEEE---SSS---EEE-TTSSEEEEEE-S-EE--S-EEEEEEE-TT--TT-EEEEEEEEETTEEEEEEEEEPPPPPPP--EEEEEPTTS--EEEEEE-TTSHHHHTT--TT-EE-EETTEE--SGGG---

Organism: NCBI:txid2686304

pLDDT: mean 89.87, std 8.58, range [55.44, 98.62]

Sequence (174 aa):
MVTPQSAVPDLDAPGPAKPVDFPPDQQWHGPGKVTIRAPQYTRITQVDWRCRGLACPAAIAADGSSATVDIQGGYSWIWPWTVYVAANTDAPLAGGRFSGSLTAEGVTVPLDVNITPGTPGAFGGVTGTVPGGGGVRVRLIDPASNAAAAGFMVNDIITSVDGQSVTSSGAFNV